Protein AF-E9I5B5-F1 (afdb_monomer_lite)

InterPro domains:
  IPR003672 CobN/magnesium chelatase [PF02514] (5-84)

Structure (mmCIF, N/CA/C/O backbone):
data_AF-E9I5B5-F1
#
_entry.id   AF-E9I5B5-F1
#
loop_
_atom_site.group_PDB
_atom_site.id
_atom_site.type_symbol
_atom_site.label_atom_id
_atom_site.label_alt_id
_atom_site.label_comp_id
_atom_site.label_asym_id
_atom_site.label_entity_id
_atom_site.label_seq_id
_atom_site.pdbx_PDB_ins_code
_atom_site.Cartn_x
_atom_site.Cartn_y
_atom_site.Cartn_z
_atom_site.occupancy
_atom_site.B_iso_or_equiv
_atom_site.auth_seq_id
_atom_site.auth_comp_id
_atom_site.auth_asym_id
_atom_site.auth_atom_id
_atom_site.pdbx_PDB_model_num
ATOM 1 N N . MET A 1 1 ? -16.440 0.570 13.966 1.00 76.50 1 MET A N 1
ATOM 2 C CA . MET A 1 1 ? -16.224 -0.755 13.365 1.00 76.50 1 MET A CA 1
ATOM 3 C C . MET A 1 1 ? -17.040 -0.830 12.079 1.00 76.50 1 MET A C 1
ATOM 5 O O . MET A 1 1 ? -18.149 -0.299 12.088 1.00 76.50 1 MET A O 1
ATOM 9 N N . ALA A 1 2 ? -16.528 -1.422 10.995 1.00 80.50 2 ALA A N 1
ATOM 10 C CA . ALA A 1 2 ? -17.213 -1.493 9.696 1.00 80.50 2 ALA A CA 1
ATOM 11 C C . ALA A 1 2 ? -18.383 -2.502 9.702 1.00 80.50 2 ALA A C 1
ATOM 13 O O . ALA A 1 2 ? -18.280 -3.624 9.204 1.00 80.50 2 ALA A O 1
ATOM 14 N N . LEU A 1 3 ? -19.496 -2.098 10.319 1.00 85.69 3 LEU A N 1
ATOM 15 C CA . LEU A 1 3 ? -20.696 -2.909 10.500 1.00 85.69 3 LEU A CA 1
ATOM 16 C C . LEU A 1 3 ? -21.873 -2.364 9.684 1.00 85.69 3 LEU A C 1
ATOM 18 O O . LEU A 1 3 ? -22.1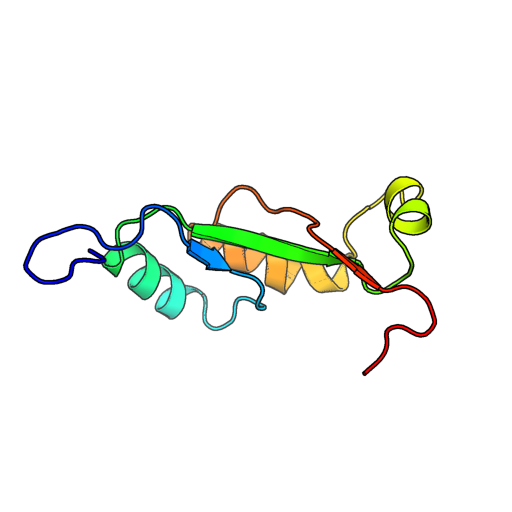06 -1.157 9.666 1.00 85.69 3 LEU A O 1
ATOM 22 N N . LEU A 1 4 ? -22.674 -3.264 9.120 1.00 86.50 4 LEU A N 1
ATOM 23 C CA . LEU A 1 4 ? -24.022 -2.987 8.621 1.00 86.50 4 LEU A CA 1
ATOM 24 C C . LEU A 1 4 ? -24.987 -3.935 9.333 1.00 86.50 4 LEU A C 1
ATOM 26 O O . LEU A 1 4 ? -24.752 -5.142 9.368 1.00 86.50 4 LEU A O 1
ATOM 30 N N . ASP A 1 5 ? -26.027 -3.396 9.969 1.00 91.12 5 ASP A N 1
ATOM 31 C CA . ASP A 1 5 ? -26.979 -4.167 10.788 1.00 91.12 5 ASP A CA 1
ATOM 32 C C . ASP A 1 5 ? -26.304 -5.052 11.857 1.00 91.12 5 ASP A C 1
ATOM 34 O O . ASP A 1 5 ? -26.711 -6.184 12.124 1.00 91.12 5 ASP A O 1
ATOM 38 N N . GLY A 1 6 ? -25.217 -4.547 12.453 1.00 86.25 6 GLY A N 1
ATOM 39 C CA . GLY A 1 6 ? -24.431 -5.266 13.461 1.00 86.25 6 GLY A CA 1
ATOM 40 C C . GLY A 1 6 ? -23.541 -6.386 12.908 1.00 86.25 6 GLY A C 1
ATOM 41 O O . GLY A 1 6 ? -22.903 -7.085 13.692 1.00 86.25 6 GLY A O 1
ATOM 42 N N . LYS A 1 7 ? -23.468 -6.557 11.583 1.00 83.69 7 LYS A N 1
ATOM 43 C CA . LYS A 1 7 ? -22.632 -7.566 10.918 1.00 83.69 7 LYS A CA 1
ATOM 44 C C . LYS A 1 7 ? -21.416 -6.917 10.256 1.00 83.69 7 LYS A C 1
ATOM 46 O O . LYS A 1 7 ? -21.594 -5.896 9.591 1.00 83.69 7 LYS A O 1
ATOM 51 N N . PRO A 1 8 ? -20.204 -7.487 10.393 1.00 83.69 8 PRO A N 1
ATOM 52 C CA . PRO A 1 8 ? -19.058 -7.072 9.591 1.00 83.69 8 PRO A CA 1
ATOM 53 C C . PRO A 1 8 ? -19.395 -7.170 8.103 1.00 83.69 8 PRO A C 1
ATOM 55 O O . PRO A 1 8 ? -19.925 -8.190 7.661 1.00 83.69 8 PRO A O 1
ATOM 58 N N . ILE A 1 9 ? -19.123 -6.105 7.349 1.00 93.75 9 ILE A N 1
ATOM 59 C CA . ILE A 1 9 ? -19.311 -6.092 5.885 1.00 93.75 9 ILE A CA 1
ATOM 60 C C . ILE A 1 9 ? -17.999 -6.158 5.110 1.00 93.75 9 ILE A C 1
ATOM 62 O O . ILE A 1 9 ? -18.016 -6.383 3.903 1.00 93.75 9 ILE A O 1
ATOM 66 N N . VAL A 1 10 ? -16.878 -5.953 5.796 1.00 93.88 10 VAL A N 1
ATOM 67 C CA . VAL A 1 10 ? -15.526 -6.023 5.248 1.00 93.88 10 VAL A CA 1
ATOM 68 C C . VAL A 1 10 ? -14.580 -6.536 6.328 1.00 93.88 10 VAL A C 1
ATOM 70 O O . VAL A 1 10 ? -14.725 -6.175 7.497 1.00 93.88 10 VAL A O 1
ATOM 73 N N . ASP A 1 11 ? -13.607 -7.347 5.924 1.00 94.38 11 ASP A N 1
ATOM 74 C CA . ASP A 1 11 ? -12.580 -7.879 6.825 1.00 94.38 11 ASP A CA 1
ATOM 75 C C . ASP A 1 11 ? -11.262 -7.100 6.729 1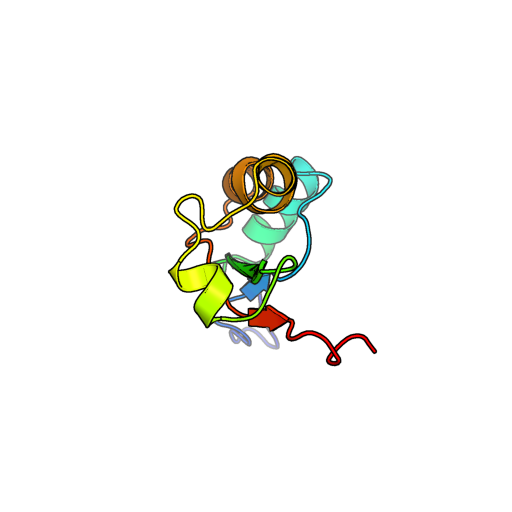.00 94.38 11 ASP A C 1
ATOM 77 O O . ASP A 1 11 ? -10.524 -7.034 7.703 1.00 94.38 11 ASP A O 1
ATOM 81 N N . VAL A 1 12 ? -10.959 -6.505 5.567 1.00 95.00 12 VAL A N 1
ATOM 82 C CA . VAL A 1 12 ? -9.714 -5.770 5.280 1.00 95.00 12 VAL A CA 1
ATOM 83 C C . VAL A 1 12 ? -10.000 -4.627 4.303 1.00 95.00 12 VAL A C 1
ATOM 85 O O . VAL A 1 12 ? -10.810 -4.779 3.386 1.00 95.00 12 VAL A O 1
ATOM 88 N N . LEU A 1 13 ? -9.304 -3.499 4.463 1.00 95.38 13 LEU A N 1
ATOM 89 C CA . LEU A 1 13 ? -9.283 -2.392 3.505 1.00 95.38 13 LEU A CA 1
ATOM 90 C C . LEU A 1 13 ? -7.939 -2.341 2.763 1.00 95.38 13 LEU A C 1
ATOM 92 O O . LEU A 1 13 ? -6.882 -2.354 3.388 1.00 95.38 13 LEU A O 1
ATOM 96 N N . ILE A 1 14 ? -7.974 -2.211 1.435 1.00 95.94 14 ILE A N 1
ATOM 97 C CA . ILE A 1 14 ? -6.783 -1.950 0.613 1.00 95.94 14 ILE A CA 1
ATOM 98 C C . ILE A 1 14 ? -6.771 -0.468 0.229 1.00 95.94 14 ILE A C 1
ATOM 100 O O . ILE A 1 14 ? -7.610 -0.020 -0.553 1.00 95.94 14 ILE A O 1
ATOM 104 N N . ASN A 1 15 ? -5.817 0.297 0.758 1.00 95.19 15 ASN A N 1
ATOM 105 C CA . ASN A 1 15 ? -5.591 1.683 0.365 1.00 95.19 15 ASN A CA 1
ATOM 106 C C . ASN A 1 15 ? -4.662 1.738 -0.854 1.00 95.19 15 ASN A C 1
ATOM 108 O O . ASN A 1 15 ? -3.514 1.307 -0.784 1.00 95.19 15 ASN A O 1
ATOM 112 N N . THR A 1 16 ? -5.139 2.299 -1.966 1.00 94.06 16 THR A N 1
ATOM 113 C CA . THR A 1 16 ? -4.331 2.521 -3.183 1.00 94.06 16 THR A CA 1
ATOM 114 C C . THR A 1 16 ? -3.926 3.981 -3.382 1.00 94.06 16 THR A C 1
ATOM 116 O O . THR A 1 16 ? -3.255 4.325 -4.357 1.00 94.06 16 THR A O 1
ATOM 119 N N . GLN A 1 17 ? -4.350 4.856 -2.469 1.00 92.12 17 GLN A N 1
ATOM 120 C CA . GLN A 1 17 ? -4.141 6.295 -2.550 1.00 92.12 17 GLN A CA 1
ATOM 121 C C . GLN A 1 17 ? -2.966 6.729 -1.678 1.00 92.12 17 GLN A C 1
ATOM 123 O O . GLN A 1 17 ? -2.609 6.054 -0.711 1.00 92.12 17 GLN A O 1
ATOM 128 N N . ILE A 1 18 ? -2.399 7.893 -1.999 1.00 93.19 18 ILE A N 1
ATOM 129 C CA . ILE A 1 18 ? -1.471 8.569 -1.093 1.00 93.19 18 ILE A CA 1
ATOM 130 C C . ILE A 1 18 ? -2.155 8.855 0.243 1.00 93.19 18 ILE A C 1
ATOM 132 O O . ILE A 1 18 ? -3.325 9.248 0.289 1.00 93.19 18 ILE A O 1
ATOM 136 N N . THR A 1 19 ? -1.407 8.704 1.328 1.00 92.81 19 THR A N 1
ATOM 137 C CA . THR A 1 19 ? -1.874 9.086 2.656 1.00 92.81 19 THR A CA 1
ATOM 138 C C . THR A 1 19 ? -1.491 10.538 2.911 1.00 92.81 19 THR A C 1
ATOM 140 O O . THR A 1 19 ? -0.316 10.898 2.899 1.00 92.81 19 THR A O 1
ATOM 143 N N . LEU A 1 20 ? -2.506 11.378 3.113 1.00 91.88 20 LEU A N 1
ATOM 144 C CA . LEU A 1 20 ? -2.387 12.776 3.523 1.00 91.88 20 LEU A CA 1
ATOM 145 C C . LEU A 1 20 ? -3.144 12.966 4.838 1.00 91.88 20 LEU A C 1
ATOM 147 O O . LEU A 1 20 ? -4.058 12.198 5.141 1.00 91.88 20 LEU A O 1
ATOM 151 N N . SER A 1 21 ? -2.805 14.012 5.592 1.00 93.19 21 SER A N 1
ATOM 152 C CA . SER A 1 21 ? -3.436 14.314 6.888 1.00 93.19 21 SER A CA 1
ATOM 153 C C . SER A 1 21 ? -3.395 13.117 7.856 1.00 93.19 21 SER A C 1
ATOM 155 O O . SER A 1 21 ? -4.446 12.633 8.284 1.00 93.19 21 SER A O 1
ATOM 157 N N . PRO A 1 22 ? -2.190 12.628 8.207 1.00 89.38 22 PRO A N 1
ATOM 158 C CA . PRO A 1 22 ? -2.006 11.347 8.883 1.00 89.38 22 PRO A CA 1
ATOM 159 C C . PRO A 1 22 ? -2.834 11.196 10.168 1.00 89.38 22 PRO A C 1
ATOM 161 O O . PRO A 1 22 ? -3.490 10.181 10.353 1.00 89.38 22 PRO A O 1
ATOM 164 N N . GLU A 1 23 ? -2.906 12.210 11.030 1.00 95.19 23 GLU A N 1
ATOM 165 C CA . GLU A 1 23 ? -3.669 12.082 12.283 1.00 95.19 23 GLU A CA 1
ATOM 166 C C . GLU A 1 23 ? -5.173 11.852 12.051 1.00 95.19 23 GLU A C 1
ATOM 168 O O . GLU A 1 23 ? -5.775 10.989 12.686 1.00 95.19 23 GLU A O 1
ATOM 173 N N . ALA A 1 24 ? -5.776 12.565 11.095 1.00 95.50 24 ALA A N 1
ATOM 174 C CA . ALA A 1 24 ? -7.184 12.366 10.757 1.00 95.50 24 ALA A CA 1
ATOM 175 C C . ALA A 1 24 ? -7.423 10.962 10.184 1.00 95.50 24 ALA A C 1
ATOM 177 O O . ALA A 1 24 ? -8.401 10.302 10.529 1.00 95.50 24 ALA A O 1
ATOM 178 N N . ARG A 1 25 ? -6.499 10.485 9.342 1.00 95.19 25 ARG A N 1
ATOM 179 C CA . ARG A 1 25 ? -6.610 9.166 8.723 1.00 95.19 25 ARG A CA 1
ATOM 180 C C . ARG A 1 25 ? -6.412 8.030 9.730 1.00 95.19 25 ARG A C 1
ATOM 182 O O . ARG A 1 25 ? -7.116 7.028 9.662 1.00 95.19 25 ARG A O 1
ATOM 189 N N . ARG A 1 26 ? -5.517 8.212 10.702 1.00 95.12 26 ARG A N 1
ATOM 190 C CA . ARG A 1 26 ? -5.333 7.280 11.819 1.00 95.12 26 ARG A CA 1
ATOM 191 C C . ARG A 1 26 ? -6.632 7.104 12.610 1.00 95.12 26 ARG A C 1
ATOM 193 O O . ARG A 1 26 ? -7.068 5.977 12.816 1.00 95.12 26 ARG A O 1
ATOM 200 N N . GLN A 1 27 ? -7.281 8.208 12.987 1.00 96.69 27 GLN A N 1
ATOM 201 C CA . GLN A 1 27 ? -8.556 8.179 13.716 1.00 96.69 27 GLN A CA 1
ATOM 202 C C . GLN A 1 27 ? -9.665 7.480 12.915 1.00 96.69 27 GLN A C 1
ATOM 204 O O . GLN A 1 27 ? -10.446 6.712 13.475 1.00 96.69 27 GLN A O 1
ATOM 209 N N . GLU A 1 28 ? -9.721 7.711 11.601 1.00 94.19 28 GLU A N 1
ATOM 210 C CA . GLU A 1 28 ? -10.660 7.035 10.701 1.00 94.19 28 GLU A CA 1
ATOM 211 C C . GLU A 1 28 ? -10.439 5.514 10.679 1.00 94.19 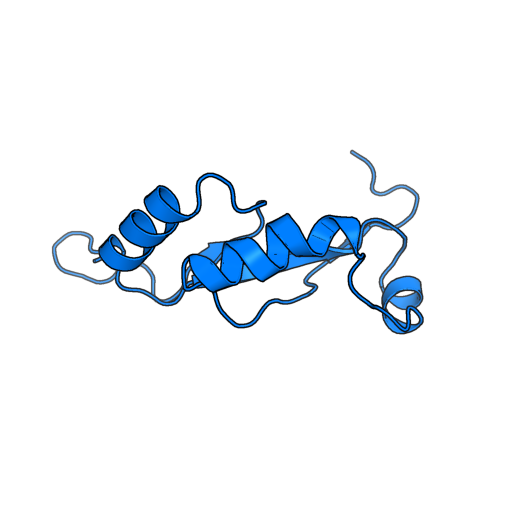28 GLU A C 1
ATOM 213 O O . GLU A 1 28 ? -11.387 4.745 10.846 1.00 94.19 28 GLU A O 1
ATOM 218 N N . PHE A 1 29 ? -9.193 5.062 10.524 1.00 94.62 29 PHE A N 1
ATOM 219 C CA . PHE A 1 29 ? -8.865 3.636 10.485 1.00 94.62 29 PHE A CA 1
ATOM 220 C C . PHE A 1 29 ? -9.075 2.937 11.833 1.00 94.62 29 PHE A C 1
ATOM 222 O O . PHE A 1 29 ? -9.645 1.844 11.871 1.00 94.62 29 PHE A O 1
ATOM 229 N N . GLU A 1 30 ? -8.721 3.590 12.943 1.00 94.06 30 GLU A N 1
ATOM 230 C CA . GLU A 1 30 ? -9.049 3.115 14.293 1.00 94.06 30 GLU A CA 1
ATOM 231 C C . GLU A 1 30 ? -10.572 2.958 14.462 1.00 94.06 30 GLU A C 1
ATOM 233 O O . GLU A 1 30 ? -11.046 1.945 14.983 1.00 94.06 30 GLU A O 1
ATOM 238 N N . ALA A 1 31 ? -11.360 3.913 13.954 1.00 92.94 31 ALA A N 1
ATOM 239 C CA . ALA A 1 31 ? -12.817 3.841 13.989 1.00 92.94 31 ALA A CA 1
ATOM 240 C C . ALA A 1 31 ? -13.385 2.734 13.086 1.00 92.94 31 ALA A C 1
ATOM 242 O O . ALA A 1 31 ? -14.398 2.128 13.447 1.00 92.94 31 ALA A O 1
ATOM 243 N N . LEU A 1 32 ? -12.765 2.425 11.940 1.00 92.56 32 LEU A N 1
ATOM 244 C CA . LEU A 1 32 ? -13.155 1.286 11.098 1.00 92.56 32 LEU A CA 1
ATOM 245 C C . LEU A 1 32 ? -12.908 -0.054 11.798 1.00 92.56 32 LEU A C 1
ATOM 247 O O . LEU A 1 32 ? -13.729 -0.963 11.650 1.00 92.56 32 LEU A O 1
ATOM 251 N N . GLY A 1 33 ? -11.853 -0.158 12.611 1.00 92.75 33 GLY A N 1
ATOM 252 C CA . GLY A 1 33 ? -11.571 -1.337 13.436 1.00 92.75 33 GLY A CA 1
ATOM 253 C C . GLY A 1 33 ? -11.264 -2.603 12.631 1.00 92.75 33 GLY A C 1
ATOM 254 O O . GLY A 1 33 ? -11.544 -3.702 13.103 1.00 92.75 33 GLY A O 1
ATOM 255 N N . ILE A 1 34 ? -10.737 -2.443 11.415 1.00 95.00 34 ILE A N 1
ATOM 256 C CA . ILE A 1 34 ? -10.306 -3.524 10.520 1.00 95.00 34 ILE A CA 1
ATOM 257 C C . ILE A 1 34 ? -8.866 -3.258 10.058 1.00 95.00 34 ILE A C 1
ATOM 259 O O . ILE A 1 34 ? -8.463 -2.093 10.002 1.00 95.00 34 ILE A O 1
ATOM 263 N N . PRO A 1 35 ? -8.093 -4.293 9.691 1.00 95.75 35 PRO A N 1
ATOM 264 C CA . PRO A 1 35 ? -6.800 -4.115 9.047 1.00 95.75 35 PRO A CA 1
ATOM 265 C C . PRO A 1 35 ? -6.894 -3.253 7.787 1.00 95.75 35 PRO A C 1
ATOM 267 O O . PRO A 1 35 ? -7.774 -3.447 6.943 1.00 95.75 35 PRO A O 1
ATOM 270 N N . VAL A 1 36 ? -5.943 -2.333 7.645 1.00 96.62 36 VAL A N 1
ATOM 271 C CA . VAL A 1 36 ? -5.740 -1.554 6.425 1.00 96.62 36 VAL A CA 1
ATOM 272 C C . VAL A 1 36 ? -4.355 -1.878 5.882 1.00 96.62 36 VAL A C 1
ATOM 274 O O . VAL A 1 36 ? -3.369 -1.788 6.617 1.00 96.62 36 VAL A O 1
ATOM 277 N N . ILE A 1 37 ? -4.278 -2.251 4.605 1.00 96.50 37 ILE A N 1
ATOM 278 C CA . ILE A 1 37 ? -3.014 -2.495 3.900 1.00 96.50 37 ILE A CA 1
ATOM 279 C C . ILE A 1 37 ? -2.816 -1.493 2.769 1.00 96.50 37 ILE A C 1
ATOM 281 O O . ILE A 1 37 ? -3.789 -0.999 2.195 1.00 96.50 37 ILE A O 1
ATOM 285 N N . GLN A 1 38 ? -1.563 -1.184 2.440 1.00 95.44 38 GLN A N 1
ATOM 286 C CA . GLN A 1 38 ? -1.246 -0.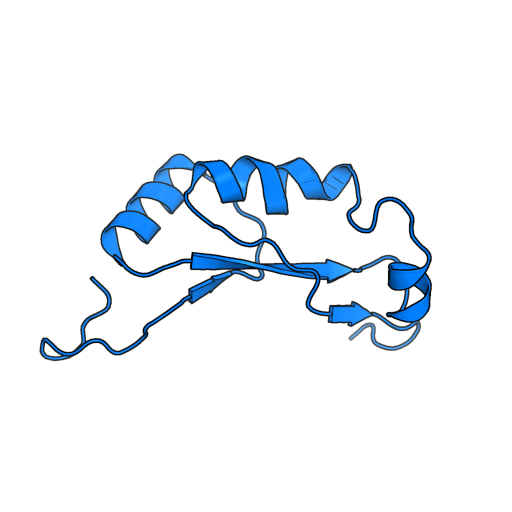281 1.335 1.00 95.44 38 GLN A CA 1
ATOM 287 C C . GLN A 1 38 ? -0.917 -1.075 0.072 1.00 95.44 38 GLN A C 1
ATOM 289 O O . GLN A 1 38 ? -0.126 -2.014 0.095 1.00 95.44 38 GLN A O 1
ATOM 294 N N . ALA A 1 39 ? -1.436 -0.618 -1.059 1.00 94.56 39 ALA A N 1
ATOM 295 C CA . ALA A 1 39 ? -0.959 -1.007 -2.373 1.00 94.56 39 ALA A CA 1
ATOM 296 C C . ALA A 1 39 ? -0.591 0.238 -3.189 1.00 94.56 39 ALA A C 1
ATOM 298 O O . ALA A 1 39 ? -1.217 1.293 -3.065 1.00 94.56 39 ALA A O 1
ATOM 299 N N . MET A 1 40 ? 0.421 0.130 -4.044 1.00 92.94 40 MET A N 1
ATOM 300 C CA . MET A 1 40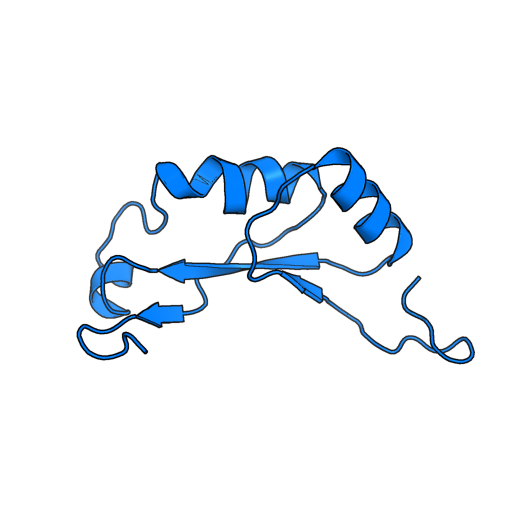 ? 0.757 1.174 -5.010 1.00 92.94 40 MET A CA 1
ATOM 301 C C . MET A 1 40 ? 1.160 0.583 -6.359 1.00 92.94 40 MET A C 1
ATOM 303 O O . MET A 1 40 ? 1.520 -0.591 -6.470 1.00 92.94 40 MET A O 1
ATOM 307 N N . ALA A 1 41 ? 1.076 1.412 -7.396 1.00 91.62 41 ALA A N 1
ATOM 308 C CA . ALA A 1 41 ? 1.565 1.070 -8.722 1.00 91.62 41 ALA A CA 1
ATOM 309 C C . ALA A 1 41 ? 3.022 1.516 -8.889 1.00 91.62 41 ALA A C 1
ATOM 311 O O . ALA A 1 41 ? 3.379 2.634 -8.508 1.00 91.62 41 ALA A O 1
ATOM 312 N N . TYR A 1 42 ? 3.831 0.679 -9.530 1.00 92.19 42 TYR A N 1
ATOM 313 C CA . TYR A 1 42 ? 5.119 1.066 -10.082 1.00 92.19 42 TYR A CA 1
ATOM 314 C C . TYR A 1 42 ? 4.897 1.892 -11.358 1.00 92.19 42 TYR A C 1
ATOM 316 O O . TYR A 1 42 ? 4.375 1.400 -12.357 1.00 92.19 42 TYR A O 1
ATOM 324 N N . ARG A 1 43 ? 5.252 3.183 -11.318 1.00 86.50 43 ARG A N 1
ATOM 325 C CA . ARG A 1 43 ? 4.927 4.171 -12.372 1.00 86.50 43 ARG A CA 1
ATOM 326 C C . ARG A 1 43 ? 6.101 4.525 -13.290 1.00 86.50 43 ARG A C 1
ATOM 328 O O . ARG A 1 43 ? 6.107 5.595 -13.903 1.00 86.50 43 ARG A O 1
ATOM 335 N N . ARG A 1 44 ? 7.158 3.714 -13.309 1.00 84.50 44 ARG A N 1
ATOM 336 C CA . ARG A 1 44 ? 8.381 3.983 -14.093 1.00 84.50 44 ARG A CA 1
ATOM 337 C C . ARG A 1 44 ? 8.653 2.944 -15.173 1.00 84.50 44 ARG A C 1
ATOM 339 O O . ARG A 1 44 ? 9.608 3.112 -15.921 1.00 84.50 44 ARG A O 1
ATOM 346 N N . GLY A 1 45 ? 7.799 1.939 -15.282 1.00 89.19 45 GLY A N 1
ATOM 347 C CA . GLY A 1 45 ? 7.966 0.856 -16.224 1.00 89.19 45 GLY A CA 1
ATOM 348 C C . GLY A 1 45 ? 6.978 -0.264 -15.967 1.00 89.19 45 GLY A C 1
ATOM 349 O O . GLY A 1 45 ? 6.082 -0.149 -15.123 1.00 89.19 45 GLY A O 1
ATOM 350 N N . ASP A 1 46 ? 7.171 -1.349 -16.698 1.00 92.88 46 ASP A N 1
ATOM 351 C CA . ASP A 1 46 ? 6.394 -2.566 -16.538 1.00 92.88 46 ASP A CA 1
ATOM 352 C C . ASP A 1 46 ? 6.871 -3.434 -15.355 1.00 92.88 46 ASP A C 1
ATOM 354 O O . ASP A 1 46 ? 7.731 -3.060 -14.555 1.00 92.88 46 ASP A O 1
ATOM 358 N N . ALA A 1 47 ? 6.264 -4.613 -15.212 1.00 93.25 47 ALA A N 1
ATOM 359 C CA . ALA A 1 47 ? 6.578 -5.535 -14.126 1.00 93.25 47 ALA A CA 1
ATOM 360 C C . ALA A 1 47 ? 8.007 -6.107 -14.203 1.00 93.25 47 ALA A C 1
ATOM 362 O O . ALA A 1 47 ? 8.579 -6.430 -13.162 1.00 93.25 47 ALA A O 1
ATOM 363 N N . ALA A 1 48 ? 8.587 -6.244 -15.402 1.00 93.94 48 ALA A N 1
ATOM 364 C CA . ALA A 1 48 ? 9.958 -6.722 -15.565 1.00 93.94 48 ALA A CA 1
ATOM 365 C C . ALA A 1 48 ? 10.962 -5.630 -15.181 1.00 93.94 48 ALA A C 1
ATOM 367 O O . ALA A 1 48 ? 11.961 -5.919 -14.523 1.00 93.94 48 ALA A O 1
ATOM 368 N N . GLU A 1 49 ? 10.665 -4.377 -15.533 1.00 93.94 49 GLU A N 1
ATOM 369 C CA . GLU A 1 49 ? 11.443 -3.216 -15.095 1.00 93.94 49 GLU A CA 1
ATOM 370 C C . GLU A 1 49 ? 11.382 -3.048 -13.568 1.00 93.94 49 GLU A C 1
ATOM 372 O O . GLU A 1 49 ? 12.424 -2.853 -12.948 1.00 93.94 49 GLU A O 1
ATOM 377 N N . TRP A 1 50 ? 10.210 -3.230 -12.942 1.00 93.94 50 TRP A N 1
ATOM 378 C CA . TRP A 1 50 ? 10.089 -3.257 -11.477 1.00 93.94 50 TRP A CA 1
ATOM 379 C C . TRP A 1 50 ? 10.912 -4.382 -10.838 1.00 93.94 50 TRP A C 1
ATOM 381 O O . TRP A 1 50 ? 11.649 -4.140 -9.887 1.00 93.94 50 TRP A O 1
ATOM 391 N N . ALA A 1 51 ? 10.829 -5.605 -11.370 1.00 94.50 51 ALA A N 1
ATOM 392 C CA . ALA A 1 51 ? 11.573 -6.746 -10.837 1.00 94.50 51 ALA A CA 1
ATOM 393 C C . ALA A 1 51 ? 13.102 -6.571 -10.938 1.00 94.50 51 ALA A C 1
ATOM 395 O O . ALA A 1 51 ? 13.843 -7.183 -10.169 1.00 94.50 51 ALA A O 1
ATOM 396 N N . ALA A 1 52 ? 13.572 -5.752 -11.885 1.00 95.44 52 ALA A N 1
ATOM 397 C CA . ALA A 1 52 ? 14.979 -5.404 -12.054 1.00 95.44 52 ALA A CA 1
ATOM 398 C C . ALA A 1 52 ? 15.405 -4.147 -11.268 1.00 95.44 52 ALA A C 1
ATOM 400 O O . ALA A 1 52 ? 16.605 -3.875 -11.175 1.00 95.44 52 ALA A O 1
ATOM 401 N N . ASP A 1 53 ? 14.461 -3.379 -10.714 1.00 94.06 53 ASP A N 1
ATOM 402 C CA . ASP A 1 53 ? 14.732 -2.165 -9.944 1.00 94.06 53 ASP A CA 1
ATOM 403 C C . ASP A 1 53 ? 15.214 -2.537 -8.527 1.00 94.06 53 ASP A C 1
ATOM 405 O O . ASP A 1 53 ? 14.434 -3.062 -7.729 1.00 94.06 53 ASP A O 1
ATOM 409 N N . PRO A 1 54 ? 16.481 -2.252 -8.161 1.00 92.69 54 PRO A N 1
ATOM 410 C CA . PRO A 1 54 ? 17.014 -2.613 -6.849 1.00 92.69 54 PRO A CA 1
ATOM 411 C C . PRO A 1 54 ? 16.361 -1.841 -5.695 1.00 92.69 54 PRO A C 1
ATOM 413 O O . PRO A 1 54 ? 16.518 -2.236 -4.540 1.00 92.69 54 PRO A O 1
ATOM 416 N N . GLN A 1 55 ? 15.673 -0.730 -5.978 1.00 91.81 55 GLN A N 1
ATOM 417 C CA . GLN A 1 55 ? 14.924 0.026 -4.976 1.00 91.81 55 GLN A CA 1
ATOM 418 C C . GLN A 1 55 ? 13.477 -0.458 -4.889 1.00 91.81 55 GLN A C 1
ATOM 420 O O . GLN A 1 55 ? 12.915 -0.479 -3.795 1.00 91.81 55 GLN A O 1
ATOM 425 N N . GLY A 1 56 ? 12.862 -0.818 -6.022 1.00 90.31 56 GLY A N 1
ATOM 426 C CA . GLY A 1 56 ? 11.474 -1.294 -6.137 1.00 90.31 56 GLY A CA 1
ATOM 427 C C . GLY A 1 56 ? 10.392 -0.256 -5.787 1.00 90.31 56 GLY A C 1
ATOM 428 O O . GLY A 1 56 ? 9.276 -0.326 -6.302 1.00 90.31 56 GLY A O 1
ATOM 429 N N . VAL A 1 57 ? 10.728 0.733 -4.955 1.00 90.69 57 VAL A N 1
ATOM 430 C CA . VAL A 1 57 ? 9.929 1.886 -4.538 1.00 90.69 57 VAL A CA 1
ATOM 431 C C . VAL A 1 57 ? 10.787 3.138 -4.687 1.00 90.69 57 VAL A C 1
ATOM 433 O O . VAL A 1 57 ? 11.926 3.193 -4.228 1.00 90.69 57 VAL A O 1
ATOM 436 N N . GLN A 1 58 ? 10.229 4.174 -5.303 1.00 88.88 58 GLN A N 1
ATOM 437 C CA . GLN A 1 58 ? 10.941 5.429 -5.514 1.00 88.88 58 GLN A CA 1
ATOM 438 C C . GLN A 1 58 ? 10.984 6.267 -4.234 1.00 88.88 58 GLN A C 1
ATOM 440 O O . GLN A 1 58 ? 9.980 6.413 -3.536 1.00 88.88 58 GLN A O 1
ATOM 445 N N . LEU A 1 59 ? 12.125 6.910 -3.969 1.00 91.31 59 LEU A N 1
ATOM 446 C CA . LEU A 1 59 ? 12.321 7.744 -2.773 1.00 91.31 59 LEU A CA 1
ATOM 447 C C . LEU A 1 59 ? 11.274 8.860 -2.624 1.00 91.31 59 LEU A C 1
ATOM 449 O O . LEU A 1 59 ? 10.916 9.216 -1.506 1.00 91.31 59 LEU A O 1
ATOM 453 N N . MET A 1 60 ? 10.765 9.400 -3.735 1.00 91.00 60 MET A N 1
ATOM 454 C CA . MET A 1 60 ? 9.729 10.441 -3.721 1.00 91.00 60 MET A CA 1
ATOM 455 C C . MET A 1 60 ? 8.354 9.940 -3.259 1.00 91.00 60 MET A C 1
ATOM 457 O O . MET A 1 60 ? 7.560 10.733 -2.760 1.00 91.00 60 MET A O 1
ATOM 461 N N . ASP A 1 61 ? 8.082 8.642 -3.406 1.00 90.94 61 ASP A N 1
ATOM 462 C CA . ASP A 1 61 ? 6.815 8.020 -3.013 1.00 90.94 61 ASP A CA 1
ATOM 463 C C . ASP A 1 61 ? 6.828 7.579 -1.541 1.00 90.94 61 ASP A C 1
ATOM 465 O O . ASP A 1 61 ? 5.769 7.487 -0.913 1.00 90.94 61 ASP A O 1
ATOM 469 N N . VAL A 1 62 ? 8.020 7.370 -0.962 1.00 91.75 62 VAL A N 1
ATOM 470 C CA . VAL A 1 62 ? 8.214 6.923 0.429 1.00 91.75 62 VAL A CA 1
ATOM 471 C C . VAL A 1 62 ? 7.444 7.780 1.442 1.00 91.75 62 VAL A C 1
ATOM 473 O O . VAL A 1 62 ? 6.748 7.200 2.275 1.00 91.75 62 VAL A O 1
ATOM 476 N N . PRO A 1 63 ? 7.464 9.128 1.398 1.00 92.81 63 PRO A N 1
ATOM 477 C CA . PRO A 1 63 ? 6.729 9.926 2.375 1.00 92.81 63 PRO A CA 1
ATOM 478 C C . PRO A 1 63 ? 5.210 9.726 2.339 1.00 92.81 63 PRO A C 1
ATOM 480 O O . PRO A 1 63 ? 4.563 9.971 3.352 1.00 92.81 63 PRO A O 1
ATOM 483 N N . PHE A 1 64 ? 4.633 9.318 1.205 1.00 90.31 64 PHE A N 1
ATOM 484 C CA . PHE A 1 64 ? 3.181 9.302 0.987 1.00 90.31 64 PHE A CA 1
ATOM 485 C C . PHE A 1 64 ? 2.568 7.904 1.035 1.00 90.31 64 PHE A C 1
ATOM 487 O O . PHE A 1 64 ? 1.452 7.746 1.530 1.00 90.31 64 PHE A O 1
ATOM 494 N N . TYR A 1 65 ? 3.283 6.909 0.509 1.00 91.62 65 TYR A N 1
ATOM 495 C CA . TYR A 1 65 ? 2.834 5.519 0.468 1.00 91.62 65 TYR A CA 1
ATOM 496 C C . TYR A 1 65 ? 3.445 4.668 1.584 1.00 91.62 65 TYR A C 1
ATOM 498 O O . TYR A 1 65 ? 2.880 3.627 1.887 1.00 91.62 65 TYR A O 1
ATOM 506 N N . LEU A 1 66 ? 4.563 5.093 2.194 1.00 92.19 66 LEU A N 1
ATOM 507 C CA . LEU A 1 66 ? 5.210 4.375 3.296 1.00 92.19 66 LEU A CA 1
ATOM 508 C C . LEU A 1 66 ? 5.109 5.139 4.613 1.00 92.19 66 LEU A C 1
ATOM 510 O O . LEU A 1 66 ? 4.227 4.849 5.409 1.00 92.19 66 LEU A O 1
ATOM 514 N N . ALA A 1 67 ? 5.942 6.155 4.829 1.00 93.56 67 ALA A N 1
ATOM 515 C CA . ALA A 1 67 ? 6.116 6.752 6.155 1.00 93.56 67 ALA A CA 1
ATOM 516 C C . ALA A 1 67 ? 4.812 7.320 6.747 1.00 93.56 67 ALA A C 1
ATOM 518 O O . ALA A 1 67 ? 4.484 7.062 7.904 1.00 93.56 67 ALA A O 1
ATOM 519 N N . GLN A 1 68 ? 4.035 8.077 5.959 1.00 93.94 68 GLN A N 1
ATOM 520 C CA . GLN A 1 68 ? 2.728 8.554 6.420 1.00 93.94 68 GLN A CA 1
ATOM 521 C C . GLN A 1 68 ? 1.719 7.416 6.566 1.00 93.94 68 GLN A C 1
ATOM 523 O O . GLN A 1 68 ? 0.948 7.436 7.515 1.00 93.94 68 GLN A O 1
ATOM 528 N N . ALA A 1 69 ? 1.719 6.427 5.670 1.00 93.94 69 ALA A N 1
ATOM 529 C CA . ALA A 1 69 ? 0.801 5.295 5.753 1.00 93.94 69 ALA A CA 1
ATOM 530 C C . ALA A 1 69 ? 1.040 4.469 7.033 1.00 93.94 69 ALA A C 1
ATOM 532 O O . ALA A 1 69 ? 0.099 4.238 7.794 1.00 93.94 69 ALA A O 1
ATOM 533 N N . GLU A 1 70 ? 2.294 4.132 7.333 1.00 94.00 70 GLU A N 1
ATOM 534 C CA . GLU A 1 70 ? 2.695 3.419 8.553 1.00 94.00 70 GLU A CA 1
ATOM 535 C C . GLU A 1 70 ? 2.295 4.186 9.814 1.00 94.00 70 GLU A C 1
ATOM 537 O O . GLU A 1 70 ? 1.738 3.606 10.745 1.00 94.00 70 GLU A O 1
ATOM 542 N N . TYR A 1 71 ? 2.493 5.510 9.828 1.00 94.50 71 TYR A N 1
ATOM 543 C CA . TYR A 1 71 ? 2.066 6.350 10.949 1.00 94.50 71 TYR A CA 1
ATOM 544 C C . TYR A 1 71 ? 0.553 6.257 11.218 1.00 94.50 71 TYR A C 1
ATOM 546 O O . TYR A 1 71 ? 0.115 6.364 12.363 1.00 94.50 71 TYR A O 1
ATOM 554 N N . THR A 1 72 ? -0.259 6.037 10.180 1.00 95.69 72 THR A N 1
ATOM 555 C CA . THR A 1 72 ? -1.718 5.877 10.321 1.00 95.69 72 THR A CA 1
ATOM 556 C C . THR A 1 72 ? -2.164 4.478 10.734 1.00 95.69 72 THR A C 1
ATOM 558 O O . THR A 1 72 ? -3.359 4.261 10.914 1.00 95.69 72 THR A O 1
ATOM 561 N N . GLY A 1 73 ? -1.229 3.538 10.893 1.00 94.31 73 GLY A N 1
ATOM 562 C CA . GLY A 1 73 ? -1.531 2.137 11.179 1.00 94.31 73 GLY A CA 1
ATOM 563 C C . GLY A 1 73 ? -1.825 1.292 9.935 1.00 94.31 73 GLY A C 1
ATOM 564 O O . GLY A 1 73 ? -2.307 0.171 10.079 1.00 94.31 73 GLY A O 1
ATOM 565 N N . ILE A 1 74 ? -1.539 1.795 8.725 1.00 95.81 74 ILE A N 1
ATOM 566 C CA . ILE A 1 74 ? -1.551 0.961 7.515 1.00 95.81 74 ILE A CA 1
ATOM 567 C C . ILE A 1 74 ? -0.334 0.027 7.548 1.00 95.81 74 ILE A C 1
ATOM 569 O O . ILE A 1 74 ? 0.761 0.442 7.924 1.00 95.81 74 ILE A O 1
ATOM 573 N N . THR A 1 75 ? -0.523 -1.227 7.140 1.00 92.00 75 THR A N 1
ATOM 574 C CA . THR A 1 75 ? 0.500 -2.288 7.191 1.00 92.00 75 THR A CA 1
ATOM 575 C C . THR A 1 75 ? 0.753 -2.929 5.818 1.00 92.00 75 THR A C 1
ATOM 577 O O . THR A 1 75 ? 0.063 -2.613 4.848 1.00 92.00 75 THR A O 1
ATOM 580 N N . ASP A 1 76 ? 1.767 -3.798 5.723 1.00 87.31 76 ASP A N 1
ATOM 581 C CA . ASP A 1 76 ? 2.063 -4.658 4.562 1.00 87.31 76 ASP A CA 1
ATOM 582 C C . ASP A 1 76 ? 2.022 -3.958 3.197 1.00 87.31 76 ASP A C 1
ATOM 584 O O . ASP A 1 76 ? 1.260 -4.315 2.302 1.00 87.31 76 ASP A O 1
ATOM 588 N N . ILE A 1 77 ? 2.884 -2.966 3.006 1.00 87.94 77 ILE A N 1
ATOM 589 C CA . ILE A 1 77 ? 2.905 -2.130 1.802 1.00 87.94 77 ILE A CA 1
ATOM 590 C C . ILE A 1 77 ? 3.377 -2.929 0.578 1.00 87.94 77 ILE A C 1
ATOM 592 O O . ILE A 1 77 ? 4.517 -3.388 0.540 1.00 87.94 77 ILE A O 1
ATOM 596 N N . GLN A 1 78 ? 2.515 -3.062 -0.439 1.00 92.44 78 GLN A N 1
ATOM 597 C CA . GLN A 1 78 ? 2.777 -3.854 -1.649 1.00 92.44 78 GLN A CA 1
ATOM 598 C C . GLN A 1 78 ? 2.871 -3.007 -2.927 1.00 92.44 78 GLN A C 1
ATOM 600 O O . GLN A 1 78 ? 2.107 -2.061 -3.137 1.00 92.44 78 GLN A O 1
ATOM 605 N N . ILE A 1 79 ? 3.729 -3.435 -3.858 1.00 93.94 79 ILE A N 1
ATOM 606 C CA . ILE A 1 79 ? 3.587 -3.088 -5.277 1.00 93.94 79 ILE A CA 1
ATOM 607 C C . ILE A 1 79 ? 2.582 -4.062 -5.895 1.00 93.94 79 ILE A C 1
ATOM 609 O O . ILE A 1 79 ? 2.844 -5.259 -5.973 1.00 93.94 79 ILE A O 1
ATOM 613 N N . ALA A 1 80 ? 1.421 -3.559 -6.317 1.00 93.56 80 ALA A N 1
ATOM 614 C CA . ALA A 1 80 ? 0.313 -4.391 -6.809 1.00 93.56 80 ALA A CA 1
ATOM 615 C C . ALA A 1 80 ? 0.030 -4.220 -8.310 1.00 93.56 80 ALA A C 1
ATOM 617 O O . ALA A 1 80 ? -0.794 -4.939 -8.873 1.00 93.56 80 ALA A O 1
ATOM 618 N N . ALA A 1 81 ? 0.687 -3.258 -8.961 1.00 92.25 81 ALA A N 1
ATOM 619 C CA . ALA A 1 81 ? 0.543 -2.991 -10.387 1.00 92.25 81 ALA A CA 1
ATOM 620 C C . ALA A 1 81 ? 1.814 -2.349 -10.958 1.00 92.25 81 ALA A C 1
ATOM 622 O O . ALA A 1 81 ? 2.579 -1.723 -10.227 1.00 92.25 81 ALA A O 1
ATOM 623 N N . ALA A 1 82 ? 1.995 -2.454 -12.272 1.00 91.12 82 ALA A N 1
ATOM 624 C CA . ALA A 1 82 ? 2.997 -1.719 -13.035 1.00 91.12 82 ALA A CA 1
ATOM 625 C C . ALA A 1 82 ? 2.366 -1.244 -14.349 1.00 91.12 82 ALA A C 1
ATOM 627 O O . ALA A 1 82 ? 1.531 -1.951 -14.919 1.00 91.12 82 ALA A O 1
ATOM 628 N N . THR A 1 83 ? 2.734 -0.053 -14.815 1.00 81.94 83 THR A N 1
ATOM 629 C CA . THR A 1 83 ? 2.144 0.550 -16.019 1.00 81.94 83 THR A CA 1
ATOM 630 C C . THR A 1 83 ? 3.063 0.328 -17.216 1.00 81.94 83 THR A C 1
ATOM 632 O O . THR A 1 83 ? 4.193 0.817 -17.228 1.00 81.94 83 THR A O 1
ATOM 635 N N . ARG A 1 84 ? 2.594 -0.375 -18.257 1.00 77.75 84 ARG A N 1
ATOM 636 C CA . ARG A 1 84 ? 3.373 -0.529 -19.498 1.00 77.75 84 ARG A CA 1
ATOM 637 C C . ARG A 1 84 ? 3.312 0.763 -20.310 1.00 77.75 84 ARG A C 1
ATOM 639 O O . ARG A 1 84 ? 2.302 1.465 -20.298 1.00 77.75 84 ARG A O 1
ATOM 646 N N . LYS A 1 85 ? 4.357 1.047 -21.095 1.00 67.12 85 LYS A N 1
ATOM 647 C CA . LYS A 1 85 ? 4.306 2.116 -22.108 1.00 67.12 85 LYS A CA 1
ATOM 648 C C . LYS A 1 85 ? 3.132 1.858 -23.063 1.00 67.12 85 LYS A C 1
ATOM 650 O O . LYS A 1 85 ? 3.177 0.906 -23.837 1.00 67.12 85 LYS A O 1
ATOM 655 N N . GLY A 1 86 ? 2.108 2.709 -22.997 1.00 68.38 86 GLY A N 1
ATOM 656 C CA . GLY A 1 86 ? 0.874 2.597 -23.786 1.00 68.38 86 GLY A CA 1
ATOM 657 C C . GLY A 1 86 ? -0.394 2.281 -22.984 1.00 68.38 86 GLY A C 1
ATOM 658 O O . GLY A 1 86 ? -1.474 2.340 -23.560 1.00 68.38 86 GLY A O 1
ATOM 659 N N . ASP A 1 87 ? -0.280 1.996 -21.681 1.00 69.06 87 ASP A N 1
ATOM 660 C CA . ASP A 1 87 ? -1.431 1.834 -20.775 1.00 69.06 87 ASP A CA 1
ATOM 661 C C . ASP A 1 87 ? -1.907 3.180 -20.166 1.00 69.06 87 ASP A C 1
ATOM 663 O O . ASP A 1 87 ? -2.831 3.185 -19.352 1.00 69.06 87 ASP A O 1
ATO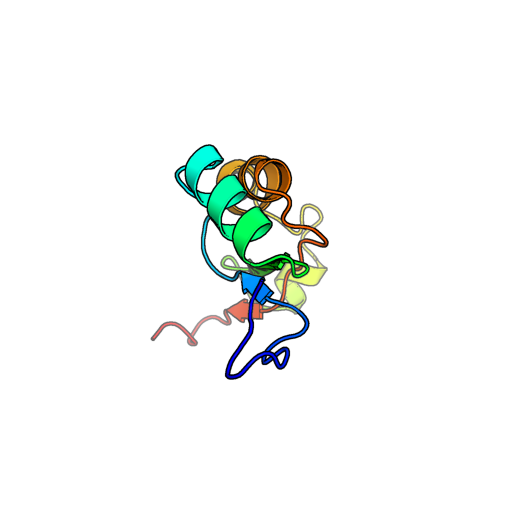M 667 N N . ASP A 1 88 ? -1.298 4.314 -20.543 1.00 60.53 88 ASP A N 1
ATOM 668 C CA . ASP A 1 88 ? -1.723 5.653 -20.112 1.00 60.53 88 ASP A CA 1
ATOM 669 C C . ASP A 1 88 ? -3.103 5.977 -20.727 1.00 60.53 88 ASP A C 1
ATOM 671 O O . ASP A 1 88 ? -3.201 6.299 -21.914 1.00 60.53 88 ASP A O 1
ATOM 675 N N . GLN A 1 89 ? -4.167 5.855 -19.925 1.00 54.94 89 GLN A N 1
ATOM 676 C CA . GLN A 1 89 ? -5.508 6.391 -20.210 1.00 54.94 89 GLN A CA 1
ATOM 677 C C . GLN A 1 89 ? -5.723 7.722 -19.495 1.00 54.94 89 GLN A C 1
ATOM 679 O O . GLN A 1 89 ? -5.378 7.804 -18.293 1.00 54.94 89 GLN A O 1
#

Foldseek 3Di:
DCDDPNHHPDQEAEDADWDDPLVVLLVVVVVNVHAYAYEYEAEPAAPVVLVVDPVSDDPVSCVTRNPSCVSSRHDDYYHPGYAHVPNPD

Sequence (89 aa):
MALLDGKPIVDVLINTQITLSPEARRQEFEALGIPVIQAMAYRRGDAAEWAADPQGVQLMDVPFYLAQAEYTGITDIQIAAATRKGDDQ

Secondary structure (DSSP, 8-state):
--EETTEE--S-EEE-SPP-SHHHHHHHHHHHTS-EEEEEEE-SS-HHHHHH-SSSS-TTTIIIIIIHHHHTT-EEEEEEEE--TT---

Radius of gyration: 15.25 Å; chains: 1; bounding box: 44×22×38 Å

Organism: Daphnia pulex (NCBI:txid6669)

pLDDT: mean 90.31, std 7.66, range [54.94, 96.69]